Protein AF-A0ABC8VRL7-F1 (afdb_monomer_lite)

Structure (mmCIF, N/CA/C/O backbone):
data_AF-A0ABC8VRL7-F1
#
_entry.id   AF-A0ABC8VRL7-F1
#
loop_
_atom_site.group_PDB
_atom_site.id
_atom_site.type_symbol
_atom_site.label_atom_id
_atom_site.label_alt_id
_atom_site.label_comp_id
_atom_site.label_asym_id
_atom_site.label_entity_id
_atom_site.label_seq_id
_atom_site.pdbx_PDB_ins_code
_atom_site.Cartn_x
_atom_site.Cartn_y
_atom_site.Cartn_z
_atom_site.occupancy
_atom_site.B_iso_or_equiv
_atom_site.auth_seq_id
_atom_site.auth_comp_id
_atom_site.auth_asym_id
_atom_site.auth_atom_id
_atom_site.pdbx_PDB_model_num
ATOM 1 N N . MET A 1 1 ? -14.654 -19.123 12.312 1.00 36.47 1 MET A N 1
ATOM 2 C CA . MET A 1 1 ? -13.435 -18.303 12.169 1.00 36.47 1 MET A CA 1
ATOM 3 C C . MET A 1 1 ? -13.512 -17.737 10.763 1.00 36.47 1 MET A C 1
ATOM 5 O O . MET A 1 1 ? -13.472 -18.530 9.833 1.00 36.47 1 MET A O 1
ATOM 9 N N . GLY A 1 2 ? -13.861 -16.454 10.620 1.00 43.06 2 GLY A N 1
ATOM 10 C CA . GLY A 1 2 ? -14.085 -15.837 9.306 1.00 43.06 2 GLY A CA 1
ATOM 11 C C . GLY A 1 2 ? -12.788 -15.789 8.503 1.00 43.06 2 GLY A C 1
ATOM 12 O O . GLY A 1 2 ? -11.717 -15.682 9.100 1.00 43.06 2 GLY A O 1
ATOM 13 N N . GLU A 1 3 ? -12.872 -15.931 7.180 1.00 47.59 3 GLU A N 1
ATOM 14 C CA . GLU A 1 3 ? -11.718 -15.742 6.297 1.00 47.59 3 GLU A CA 1
ATOM 15 C C . GLU A 1 3 ? -11.092 -14.367 6.554 1.00 47.59 3 GLU A C 1
ATOM 17 O O . GLU A 1 3 ? -11.763 -13.343 6.446 1.00 47.59 3 GLU A O 1
ATOM 22 N N . ILE A 1 4 ? -9.800 -14.344 6.886 1.00 54.81 4 ILE A N 1
ATOM 23 C CA . ILE A 1 4 ? -9.021 -13.106 6.902 1.00 54.81 4 ILE A CA 1
ATOM 24 C C . ILE A 1 4 ? -8.811 -12.714 5.439 1.00 54.81 4 ILE A C 1
ATOM 26 O O . ILE A 1 4 ? -8.021 -13.342 4.727 1.00 54.81 4 ILE A O 1
ATOM 30 N N . VAL A 1 5 ? -9.531 -11.695 4.977 1.00 69.38 5 VAL A N 1
ATOM 31 C CA . VAL A 1 5 ? -9.332 -11.127 3.640 1.00 69.38 5 VAL A CA 1
ATOM 32 C C . VAL A 1 5 ? -8.110 -10.215 3.703 1.00 69.38 5 VAL A C 1
ATOM 34 O O . VAL A 1 5 ? -8.217 -9.030 3.984 1.00 69.38 5 VAL A O 1
ATOM 37 N N . ALA A 1 6 ? -6.919 -10.765 3.481 1.00 75.12 6 ALA A N 1
ATOM 38 C CA . ALA A 1 6 ? -5.695 -9.969 3.435 1.00 75.12 6 ALA A CA 1
ATOM 39 C C . ALA A 1 6 ? -5.624 -9.159 2.127 1.00 75.12 6 ALA A C 1
ATOM 41 O O . ALA A 1 6 ? -5.545 -9.730 1.036 1.00 75.12 6 ALA A O 1
ATOM 42 N N . VAL A 1 7 ? -5.610 -7.830 2.236 1.00 81.19 7 VAL A N 1
ATOM 43 C CA . VAL A 1 7 ? -5.500 -6.900 1.104 1.00 81.19 7 VAL A CA 1
ATOM 44 C C . VAL A 1 7 ? -4.067 -6.385 1.013 1.00 81.19 7 VAL A C 1
ATOM 46 O O . VAL A 1 7 ? -3.501 -5.911 1.994 1.00 81.19 7 VAL A O 1
ATOM 49 N N . LYS A 1 8 ? -3.455 -6.447 -0.171 1.00 81.19 8 LYS A N 1
ATOM 50 C CA . LYS A 1 8 ? -2.150 -5.815 -0.406 1.00 81.19 8 LYS A CA 1
ATOM 51 C C . LYS A 1 8 ? -2.338 -4.384 -0.881 1.00 81.19 8 LYS A C 1
ATOM 53 O O . LYS A 1 8 ? -3.017 -4.154 -1.876 1.00 81.19 8 LYS A O 1
ATOM 58 N N . VAL A 1 9 ? -1.665 -3.448 -0.224 1.00 83.56 9 VAL A N 1
ATOM 59 C CA . VAL A 1 9 ? -1.672 -2.034 -0.601 1.00 83.56 9 VAL A CA 1
ATOM 60 C C . VAL A 1 9 ? -0.301 -1.656 -1.145 1.00 83.56 9 VAL A C 1
ATOM 62 O O . VAL A 1 9 ? 0.697 -1.748 -0.430 1.00 83.56 9 VAL A O 1
ATOM 65 N N . LEU A 1 10 ? -0.257 -1.239 -2.412 1.00 85.81 10 LEU A N 1
ATOM 66 C CA . LEU A 1 10 ? 0.909 -0.594 -3.012 1.00 85.81 10 LEU A CA 1
ATOM 67 C C . LEU A 1 10 ? 0.844 0.904 -2.727 1.00 85.81 10 LEU A C 1
ATOM 69 O O . LEU A 1 10 ? -0.127 1.568 -3.080 1.00 85.81 10 LEU A O 1
ATOM 73 N N . PHE A 1 11 ? 1.888 1.429 -2.099 1.00 85.69 11 PHE A N 1
ATOM 74 C CA . PHE A 1 11 ? 1.953 2.814 -1.665 1.00 85.69 11 PHE A CA 1
ATOM 75 C C . PHE A 1 11 ? 3.206 3.494 -2.217 1.00 85.69 11 PHE A C 1
ATOM 77 O O . PHE A 1 11 ? 4.331 3.070 -1.948 1.00 85.69 11 PHE A O 1
ATOM 84 N N . GLU A 1 12 ? 3.018 4.565 -2.984 1.00 86.69 12 GLU A N 1
ATOM 85 C CA . GLU A 1 12 ? 4.111 5.399 -3.479 1.00 86.69 12 GLU A CA 1
ATOM 86 C C . GLU A 1 12 ? 4.592 6.363 -2.383 1.00 86.69 12 GLU A C 1
ATOM 88 O O . GLU A 1 12 ? 3.805 7.088 -1.774 1.00 86.69 12 GLU A O 1
ATOM 93 N N . THR A 1 13 ? 5.903 6.409 -2.147 1.00 84.12 13 THR A N 1
ATOM 94 C CA . THR A 1 13 ? 6.545 7.351 -1.224 1.00 84.12 13 THR A CA 1
ATOM 95 C C . THR A 1 13 ? 7.363 8.399 -1.986 1.00 84.12 13 THR A C 1
ATOM 97 O O . THR A 1 13 ? 7.504 8.377 -3.213 1.00 84.12 13 THR A O 1
ATOM 100 N N . SER A 1 14 ? 7.942 9.361 -1.262 1.00 83.25 14 SER A N 1
ATOM 101 C CA . SER A 1 14 ? 8.870 10.330 -1.857 1.00 83.25 14 SER A CA 1
ATOM 102 C C . SER A 1 14 ? 10.177 9.696 -2.354 1.00 83.25 14 SER A C 1
ATOM 104 O O . SER A 1 14 ? 10.846 10.300 -3.187 1.00 83.25 14 SER A O 1
ATOM 106 N N . SER A 1 15 ? 10.538 8.503 -1.870 1.00 85.19 15 SER A N 1
ATOM 107 C CA . SER A 1 15 ? 11.807 7.819 -2.160 1.00 85.19 15 SER A CA 1
ATOM 108 C C . SER A 1 15 ? 11.661 6.483 -2.896 1.00 85.19 15 SER A C 1
ATOM 110 O O . SER A 1 15 ? 12.673 5.898 -3.279 1.00 85.19 15 SER A O 1
ATOM 112 N N . GLY A 1 16 ? 10.443 5.975 -3.090 1.00 89.00 16 GLY A N 1
ATOM 113 C CA . GLY A 1 16 ? 10.214 4.691 -3.748 1.00 89.00 16 GLY A CA 1
ATOM 114 C C . GLY A 1 16 ? 8.804 4.156 -3.534 1.00 89.00 16 GLY A C 1
ATOM 115 O O . GLY A 1 16 ? 7.849 4.928 -3.509 1.00 89.00 16 GLY A O 1
ATOM 116 N N . PHE A 1 17 ? 8.678 2.841 -3.365 1.00 88.94 17 PHE A N 1
ATOM 117 C CA . PHE A 1 17 ? 7.396 2.157 -3.185 1.00 88.94 17 PHE A CA 1
ATOM 118 C C . PHE A 1 17 ? 7.429 1.243 -1.963 1.00 88.94 17 PHE A C 1
ATOM 120 O O . PHE A 1 17 ? 8.431 0.583 -1.690 1.00 88.94 17 PHE A O 1
ATOM 127 N N . ALA A 1 18 ? 6.316 1.193 -1.238 1.00 88.38 18 ALA A N 1
ATOM 128 C CA . ALA A 1 18 ? 6.080 0.293 -0.119 1.00 88.38 18 ALA A CA 1
ATOM 129 C C . ALA A 1 18 ? 4.904 -0.642 -0.428 1.00 88.38 18 ALA A C 1
ATOM 131 O O . ALA A 1 18 ? 3.930 -0.236 -1.060 1.00 88.38 18 ALA A O 1
ATOM 132 N N . ILE A 1 19 ? 4.986 -1.884 0.043 1.00 86.88 19 ILE A N 1
ATOM 133 C CA . ILE A 1 19 ? 3.861 -2.820 0.064 1.00 86.88 19 ILE A CA 1
ATOM 134 C C . ILE A 1 19 ? 3.456 -3.037 1.515 1.00 86.88 19 ILE A C 1
ATOM 136 O O . ILE A 1 19 ? 4.298 -3.343 2.363 1.00 86.88 19 ILE A O 1
ATOM 140 N N . PHE A 1 20 ? 2.160 -2.948 1.776 1.00 84.62 20 PHE A N 1
ATOM 141 C CA . PHE A 1 20 ? 1.563 -3.273 3.061 1.00 84.62 20 PHE A CA 1
ATOM 142 C C . PHE A 1 20 ? 0.550 -4.411 2.924 1.00 84.62 20 PHE A C 1
ATOM 144 O O . PHE A 1 20 ? -0.085 -4.560 1.883 1.00 84.62 20 PHE A O 1
ATOM 151 N N . CYS A 1 21 ? 0.393 -5.204 3.980 1.00 84.44 21 CYS A N 1
ATOM 152 C CA . CYS A 1 21 ? -0.748 -6.082 4.192 1.00 84.44 21 CYS A CA 1
ATOM 153 C C . CYS A 1 21 ? -1.744 -5.339 5.076 1.00 84.44 21 CYS A C 1
ATOM 155 O O . CYS A 1 21 ? -1.391 -4.932 6.179 1.00 84.44 21 CYS A O 1
ATOM 157 N N . PHE A 1 22 ? -2.963 -5.175 4.598 1.00 84.44 22 PHE A N 1
ATOM 158 C CA . PHE A 1 22 ? -4.080 -4.600 5.323 1.00 84.44 22 PHE A CA 1
ATOM 159 C C . PHE A 1 22 ? -5.098 -5.701 5.621 1.00 84.44 22 PHE A C 1
ATOM 161 O O . PHE A 1 22 ? -5.345 -6.565 4.774 1.00 84.44 22 PHE A O 1
ATOM 168 N N . ASP A 1 23 ? -5.667 -5.690 6.821 1.00 82.94 23 ASP A N 1
ATOM 169 C CA . ASP A 1 23 ? -6.768 -6.590 7.155 1.00 82.94 23 ASP A CA 1
ATOM 170 C C . ASP A 1 23 ? -8.072 -6.069 6.531 1.00 82.94 23 ASP A C 1
ATOM 172 O O . ASP A 1 23 ? -8.707 -5.138 7.021 1.00 82.94 23 ASP A O 1
ATOM 176 N N . GLY A 1 24 ? -8.480 -6.675 5.417 1.00 79.25 24 GLY A N 1
ATOM 177 C CA . GLY A 1 24 ? -9.720 -6.348 4.719 1.00 79.25 24 GLY A CA 1
ATOM 178 C C . GLY A 1 24 ? -10.982 -6.687 5.513 1.00 79.25 24 GLY A C 1
ATOM 179 O O . GLY A 1 24 ? -12.067 -6.283 5.100 1.00 79.25 24 GLY A O 1
ATOM 180 N N . GLY A 1 25 ? -10.872 -7.375 6.657 1.00 80.50 25 GLY A N 1
ATOM 181 C CA . GLY A 1 25 ? -11.976 -7.547 7.600 1.00 80.50 25 GLY A CA 1
ATOM 182 C C . GLY A 1 25 ? -12.596 -6.212 8.020 1.00 80.50 25 GLY A C 1
ATOM 183 O O . GLY A 1 25 ? -13.822 -6.110 8.070 1.00 80.50 25 GLY A O 1
ATOM 184 N N . PHE A 1 26 ? -11.773 -5.168 8.179 1.00 77.94 26 PHE A N 1
ATOM 185 C CA . PHE A 1 26 ? -12.221 -3.821 8.549 1.00 77.94 26 PHE A CA 1
ATOM 186 C C . PHE A 1 26 ? -13.120 -3.154 7.497 1.00 77.94 26 PHE A C 1
ATOM 188 O O . PHE A 1 26 ? -13.909 -2.277 7.834 1.00 77.94 26 PHE A O 1
ATOM 195 N N . LEU A 1 27 ? -13.054 -3.575 6.227 1.00 76.62 27 LEU A N 1
ATOM 196 C CA . LEU A 1 27 ? -13.907 -3.024 5.162 1.00 76.62 27 LEU A CA 1
ATOM 197 C C . LEU A 1 27 ? -15.354 -3.523 5.244 1.00 76.62 27 LEU A C 1
ATOM 199 O O . LEU A 1 27 ? -16.240 -2.925 4.642 1.00 76.62 27 LEU A O 1
ATOM 203 N N . ASN A 1 28 ? -15.5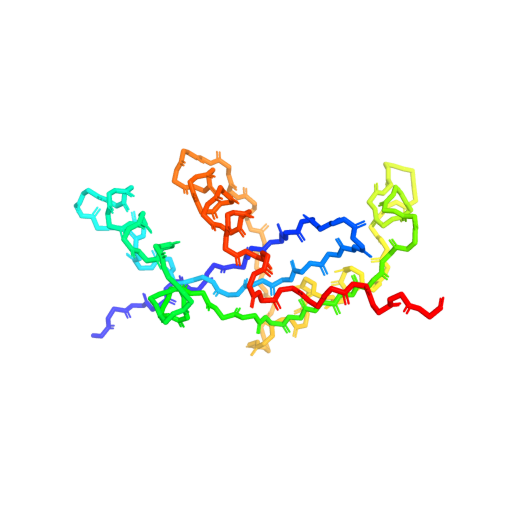96 -4.614 5.973 1.00 77.56 28 ASN A N 1
ATOM 204 C CA . ASN A 1 28 ? -16.914 -5.239 6.079 1.00 77.56 28 ASN A CA 1
ATOM 205 C C . ASN A 1 28 ? -17.681 -4.810 7.340 1.00 77.56 28 ASN A C 1
ATOM 207 O O . ASN A 1 28 ? -18.776 -5.316 7.594 1.00 77.56 28 ASN A O 1
ATOM 211 N N . GLU A 1 29 ? -17.117 -3.914 8.153 1.00 79.00 29 GLU A N 1
ATOM 212 C CA . GLU A 1 29 ? -17.751 -3.444 9.381 1.00 79.00 29 GLU A CA 1
ATOM 213 C C . GLU A 1 29 ? -18.856 -2.411 9.121 1.00 79.00 29 GLU A C 1
ATOM 215 O O . GLU A 1 29 ? -18.806 -1.614 8.181 1.00 79.00 29 GLU A O 1
ATOM 220 N N . ALA A 1 30 ? -19.859 -2.383 10.006 1.00 74.50 30 ALA A N 1
ATOM 221 C CA . ALA A 1 30 ? -20.787 -1.261 10.059 1.00 74.50 30 ALA A CA 1
ATOM 222 C C . ALA A 1 30 ? -19.996 0.006 10.430 1.00 74.50 30 ALA A C 1
ATOM 224 O O . ALA A 1 30 ? -19.290 0.009 11.433 1.00 74.50 30 ALA A O 1
ATOM 225 N N . ASN A 1 31 ? -20.117 1.065 9.625 1.00 82.31 31 ASN A N 1
ATOM 226 C CA . ASN A 1 31 ? -19.304 2.288 9.722 1.00 82.31 31 ASN A CA 1
ATOM 227 C C . ASN A 1 31 ? -17.801 2.071 9.453 1.00 82.31 31 ASN A C 1
ATOM 229 O O . ASN A 1 31 ? -16.966 2.737 10.063 1.00 82.31 31 ASN A O 1
ATOM 233 N N . ALA A 1 32 ? -17.460 1.187 8.505 1.00 80.25 32 ALA A N 1
ATOM 234 C CA . ALA A 1 32 ? -16.083 0.859 8.116 1.00 80.25 32 ALA A CA 1
ATOM 235 C C . ALA A 1 32 ? -15.135 2.071 8.023 1.00 80.25 32 ALA A C 1
ATOM 237 O O . ALA A 1 32 ? -14.013 1.999 8.514 1.00 80.25 32 ALA A O 1
ATOM 238 N N . ILE A 1 33 ? -15.581 3.198 7.454 1.00 79.19 33 ILE A N 1
ATOM 239 C CA . ILE A 1 33 ? -14.772 4.425 7.326 1.00 79.19 33 ILE A CA 1
ATOM 240 C C . ILE A 1 33 ? -14.390 5.007 8.695 1.00 79.19 33 ILE A C 1
ATOM 242 O O . ILE A 1 33 ? -13.223 5.313 8.936 1.00 79.19 33 ILE A O 1
ATOM 246 N N . GLU A 1 34 ? -15.350 5.137 9.610 1.00 82.56 34 GLU A N 1
ATOM 247 C CA . GLU A 1 34 ? -15.090 5.696 10.938 1.00 82.56 34 GLU A CA 1
ATOM 248 C C . GLU A 1 34 ? -14.171 4.777 11.745 1.00 82.56 34 GLU A C 1
ATOM 250 O O . GLU A 1 34 ? -13.201 5.255 12.341 1.00 82.56 34 GLU A O 1
ATOM 255 N N . THR A 1 35 ? -14.412 3.458 11.711 1.00 83.19 35 THR A N 1
ATOM 256 C CA . THR A 1 35 ? -13.512 2.480 12.338 1.00 83.19 35 THR A CA 1
ATOM 257 C C . THR A 1 35 ? -12.104 2.613 11.767 1.00 83.19 35 THR A C 1
ATOM 259 O O . THR A 1 35 ? -11.134 2.697 12.525 1.00 83.19 35 THR A O 1
ATOM 262 N N . LEU A 1 36 ? -11.977 2.700 10.441 1.00 83.62 36 LEU A N 1
ATOM 263 C CA . LEU A 1 36 ? -10.696 2.823 9.760 1.00 83.62 36 LEU A CA 1
ATOM 264 C C . LEU A 1 36 ? -9.895 4.029 10.266 1.00 83.62 36 LEU A C 1
ATOM 266 O O . LEU A 1 36 ? -8.705 3.902 10.568 1.00 83.62 36 LEU A O 1
ATOM 270 N N . TRP A 1 37 ? -10.540 5.187 10.419 1.00 83.75 37 TRP A N 1
ATOM 271 C CA . TRP A 1 37 ? -9.885 6.386 10.936 1.00 83.75 37 TRP A CA 1
ATOM 272 C C . TRP A 1 37 ? -9.277 6.164 12.318 1.00 83.75 37 TRP A C 1
ATOM 274 O O . TRP A 1 37 ? -8.149 6.604 12.552 1.00 83.75 37 TRP A O 1
ATOM 284 N N . THR A 1 38 ? -9.956 5.430 13.208 1.00 84.62 38 THR A N 1
ATOM 285 C CA . THR A 1 38 ? -9.433 5.147 14.557 1.00 84.62 38 THR A CA 1
ATOM 286 C C . THR A 1 38 ? -8.118 4.365 14.528 1.00 84.62 38 THR A C 1
ATOM 288 O O . THR A 1 38 ? -7.229 4.610 15.350 1.00 84.62 38 THR A O 1
ATOM 291 N N . HIS A 1 39 ? -7.933 3.487 13.540 1.00 83.38 39 HIS A N 1
ATOM 292 C CA . HIS A 1 39 ? -6.696 2.731 13.388 1.00 83.38 39 HIS A CA 1
ATOM 293 C C . HIS A 1 39 ? -5.530 3.625 12.971 1.00 83.38 39 HIS A C 1
ATOM 295 O O . HIS A 1 39 ? -4.420 3.450 13.470 1.00 83.38 39 HIS A O 1
ATOM 301 N N . PHE A 1 40 ? -5.764 4.652 12.157 1.00 82.56 40 PHE A N 1
ATOM 302 C CA . PHE A 1 40 ? -4.706 5.539 11.667 1.00 82.56 40 PHE A CA 1
ATOM 303 C C . PHE A 1 40 ? -4.379 6.735 12.583 1.00 82.56 40 PHE A C 1
ATOM 305 O O . PHE A 1 40 ? -3.530 7.552 12.227 1.00 82.56 40 PHE A O 1
ATOM 312 N N . VAL A 1 41 ? -4.962 6.813 13.788 1.00 82.94 41 VAL A N 1
ATOM 313 C CA . VAL A 1 41 ? -4.680 7.881 14.775 1.00 82.94 41 VAL A CA 1
ATOM 314 C C . VAL A 1 41 ? -3.256 7.812 15.335 1.00 82.94 41 VAL A C 1
ATOM 316 O O . VAL A 1 41 ? -2.646 8.841 15.629 1.00 82.94 41 VAL A O 1
ATOM 319 N N . SER A 1 42 ? -2.708 6.609 15.521 1.00 77.69 42 SER A N 1
ATOM 320 C CA . SER A 1 42 ? -1.407 6.421 16.168 1.00 77.69 42 SER A CA 1
ATOM 321 C C . SER A 1 42 ? -0.599 5.286 15.554 1.00 77.69 42 SER A C 1
ATOM 323 O O . SER A 1 42 ? -1.128 4.401 14.880 1.00 77.69 42 SER A O 1
ATOM 325 N N . LYS A 1 43 ? 0.704 5.264 15.860 1.00 75.25 43 LYS A N 1
ATOM 326 C CA . LYS A 1 43 ? 1.581 4.168 15.440 1.00 75.25 43 LYS A CA 1
ATOM 327 C C . LYS A 1 43 ? 1.123 2.807 16.001 1.00 75.25 43 LYS A C 1
ATOM 329 O O . LYS A 1 43 ? 1.171 1.774 15.346 1.00 75.25 43 LYS A O 1
ATOM 334 N N . THR A 1 44 ? 0.667 2.798 17.245 1.00 78.56 44 THR A N 1
ATOM 335 C CA . THR A 1 44 ? 0.254 1.561 17.912 1.00 78.56 44 THR A CA 1
ATOM 336 C C . THR A 1 44 ? -1.007 0.993 17.268 1.00 78.56 44 THR A C 1
ATOM 338 O O . THR A 1 44 ? -1.054 -0.184 16.927 1.00 78.56 44 THR A O 1
ATOM 341 N N . THR A 1 45 ? -2.006 1.841 17.026 1.00 81.56 45 THR A N 1
ATOM 342 C CA . THR A 1 45 ? -3.294 1.429 16.451 1.00 81.56 45 THR A CA 1
ATOM 343 C C . THR A 1 45 ? -3.184 1.045 14.978 1.00 81.56 45 THR A C 1
ATOM 345 O O . THR A 1 45 ? -3.844 0.100 14.553 1.00 81.56 45 THR A O 1
ATOM 348 N N . ALA A 1 46 ? -2.309 1.701 14.208 1.00 81.12 46 ALA A N 1
ATOM 349 C CA . ALA A 1 46 ? -2.150 1.386 12.789 1.00 81.12 46 ALA A CA 1
ATOM 350 C C . ALA A 1 46 ? -1.424 0.052 12.583 1.00 81.12 46 ALA A C 1
ATOM 352 O O . ALA A 1 46 ? -1.728 -0.653 11.627 1.00 81.12 46 ALA A O 1
ATOM 353 N N . SER A 1 47 ? -0.553 -0.355 13.515 1.00 81.81 47 SER A N 1
ATOM 354 C CA . SER A 1 47 ? 0.081 -1.681 13.472 1.00 81.81 47 SER A CA 1
ATOM 355 C C . SER A 1 47 ? -0.897 -2.852 13.660 1.00 81.81 47 SER A C 1
ATOM 357 O O . SER A 1 47 ? -0.559 -3.983 13.321 1.00 81.81 47 SER A O 1
ATOM 359 N N . LEU A 1 48 ? -2.108 -2.582 14.169 1.00 81.50 48 LEU A N 1
ATOM 360 C CA . LEU A 1 48 ? -3.192 -3.565 14.266 1.00 81.50 48 LEU A CA 1
ATOM 361 C C . LEU A 1 48 ? -3.933 -3.750 12.936 1.00 81.50 48 LEU A C 1
ATOM 363 O O . LEU A 1 48 ? -4.485 -4.817 12.703 1.00 81.50 48 LEU A O 1
ATOM 367 N N . ALA A 1 49 ? -3.950 -2.723 12.081 1.00 81.75 49 ALA A N 1
ATOM 368 C CA . ALA A 1 49 ? -4.664 -2.748 10.806 1.00 81.75 49 ALA A CA 1
ATOM 369 C C . ALA A 1 49 ? -3.752 -3.031 9.608 1.00 81.75 49 ALA A C 1
ATOM 371 O O . ALA A 1 49 ? -4.193 -3.575 8.597 1.00 81.75 49 ALA A O 1
ATOM 372 N N . VAL A 1 50 ? -2.481 -2.642 9.711 1.00 84.94 50 VAL A N 1
ATOM 373 C CA . VAL A 1 50 ? -1.528 -2.639 8.607 1.00 84.94 50 VAL A CA 1
ATOM 374 C C . VAL A 1 50 ? -0.190 -3.219 9.054 1.00 84.94 50 VAL A C 1
ATOM 376 O O . VAL A 1 50 ? 0.421 -2.759 10.018 1.00 84.94 50 VAL A O 1
ATOM 379 N N . LEU A 1 51 ? 0.327 -4.164 8.270 1.00 83.94 51 LEU A N 1
ATOM 380 C CA . LEU A 1 51 ? 1.670 -4.719 8.407 1.00 83.94 51 LEU A CA 1
ATOM 381 C C . LEU A 1 51 ? 2.534 -4.342 7.193 1.00 83.94 51 LEU A C 1
ATOM 383 O O . LEU A 1 51 ? 2.128 -4.592 6.057 1.00 83.94 51 LEU A O 1
ATOM 387 N N . PRO A 1 52 ? 3.738 -3.771 7.376 1.00 83.56 52 PRO A N 1
ATOM 388 C CA . PRO A 1 52 ? 4.658 -3.539 6.267 1.00 83.56 52 PRO A CA 1
ATOM 389 C C . PRO A 1 52 ? 5.206 -4.872 5.740 1.00 83.56 52 PRO A C 1
ATOM 391 O O . PRO A 1 52 ? 5.732 -5.678 6.504 1.00 83.56 52 PRO A O 1
ATOM 394 N N . LEU A 1 53 ? 5.106 -5.096 4.429 1.00 83.69 53 LEU A N 1
ATOM 395 C CA . LEU A 1 53 ? 5.617 -6.299 3.760 1.00 83.69 53 LEU A CA 1
ATOM 396 C C . LEU A 1 53 ? 6.940 -6.058 3.030 1.00 83.69 53 LEU A C 1
ATOM 398 O O . LEU A 1 53 ? 7.724 -6.987 2.858 1.00 83.69 53 LEU A O 1
ATOM 402 N N . GLY A 1 54 ? 7.197 -4.829 2.584 1.00 84.62 54 GLY A N 1
ATOM 403 C CA . GLY A 1 54 ? 8.445 -4.492 1.911 1.00 84.62 54 GLY A CA 1
ATOM 404 C C . GLY A 1 54 ? 8.512 -3.038 1.474 1.00 84.62 54 GLY A C 1
ATOM 405 O O . GLY A 1 54 ? 7.490 -2.374 1.316 1.00 84.62 54 GLY A O 1
ATOM 406 N N . PHE A 1 55 ? 9.732 -2.558 1.256 1.00 86.19 55 PHE A N 1
ATOM 407 C CA . PHE A 1 55 ? 10.016 -1.232 0.725 1.00 86.19 55 PHE A CA 1
ATOM 408 C C . PHE A 1 55 ? 11.204 -1.322 -0.232 1.00 86.19 55 PHE A C 1
ATOM 410 O O . PHE A 1 55 ? 12.217 -1.928 0.113 1.00 86.19 55 PHE A O 1
ATOM 417 N N . GLU A 1 56 ? 11.090 -0.710 -1.408 1.00 86.81 56 GLU A N 1
ATOM 418 C CA . GLU A 1 56 ? 12.226 -0.501 -2.303 1.00 86.81 56 GLU A CA 1
ATOM 419 C C . GLU A 1 56 ? 12.326 0.967 -2.709 1.00 86.81 56 GLU A C 1
ATOM 421 O O . GLU A 1 56 ? 11.328 1.637 -2.986 1.00 86.81 56 GLU A O 1
ATOM 426 N N . MET A 1 57 ? 13.565 1.456 -2.759 1.00 86.88 57 MET A N 1
ATOM 427 C CA . MET A 1 57 ? 13.876 2.795 -3.235 1.00 86.88 57 MET A CA 1
ATOM 428 C C . MET A 1 57 ? 13.944 2.830 -4.760 1.00 86.88 57 MET A C 1
ATOM 430 O O . MET A 1 57 ? 14.564 1.973 -5.395 1.00 86.88 57 MET A O 1
ATOM 434 N N . PHE A 1 58 ? 13.363 3.880 -5.330 1.00 85.81 58 PHE A N 1
ATOM 435 C CA . PHE A 1 58 ? 13.419 4.176 -6.754 1.00 85.81 58 PHE A CA 1
ATOM 436 C C . PHE A 1 58 ? 13.844 5.626 -6.925 1.00 85.81 58 PHE A C 1
ATOM 438 O O . PHE A 1 58 ? 13.096 6.542 -6.587 1.00 85.81 58 PHE A O 1
ATOM 445 N N . GLU A 1 59 ? 15.055 5.828 -7.445 1.00 82.19 59 GLU A N 1
ATOM 446 C CA . GLU A 1 59 ? 15.574 7.167 -7.742 1.00 82.19 59 GLU A CA 1
ATOM 447 C C . GLU A 1 59 ? 14.707 7.872 -8.789 1.00 82.19 59 GLU A C 1
ATOM 449 O O . GLU A 1 59 ? 14.373 9.044 -8.626 1.00 82.19 59 GLU A O 1
ATOM 454 N N . ASN A 1 60 ? 14.274 7.125 -9.809 1.00 81.94 60 ASN A N 1
ATOM 455 C CA . ASN A 1 60 ? 13.301 7.566 -10.795 1.00 81.94 60 ASN A CA 1
ATOM 456 C C . ASN A 1 60 ? 12.053 6.673 -10.753 1.00 81.94 60 ASN A C 1
ATOM 458 O O . ASN A 1 60 ? 12.043 5.547 -11.249 1.00 81.94 60 ASN A O 1
ATOM 462 N N . LYS A 1 61 ? 10.977 7.182 -10.148 1.00 81.62 61 LYS A N 1
ATOM 463 C CA . LYS A 1 61 ? 9.708 6.448 -10.014 1.00 81.62 61 LYS A CA 1
ATOM 464 C C . LYS A 1 61 ? 8.989 6.245 -11.351 1.00 81.62 61 LYS A C 1
ATOM 466 O O . LYS A 1 61 ? 8.263 5.266 -11.492 1.00 81.62 61 LYS A O 1
ATOM 471 N N . SER A 1 62 ? 9.234 7.108 -12.338 1.00 81.00 62 SER A N 1
ATOM 472 C CA . SER A 1 62 ? 8.664 6.982 -13.687 1.00 81.00 62 SER A CA 1
ATOM 473 C C . SER A 1 62 ? 9.224 5.783 -14.459 1.00 81.00 62 SER A C 1
ATOM 475 O O . SER A 1 62 ? 8.571 5.285 -15.373 1.00 81.00 62 SER A O 1
ATOM 477 N N . ASP A 1 63 ? 10.405 5.292 -14.076 1.00 80.00 63 ASP A N 1
ATOM 478 C CA . ASP A 1 63 ? 10.988 4.075 -14.652 1.00 80.00 63 ASP A CA 1
ATOM 479 C C . ASP A 1 63 ? 10.396 2.813 -14.005 1.00 80.00 63 ASP A C 1
ATOM 481 O O . ASP A 1 63 ? 10.396 1.744 -14.610 1.00 80.00 63 ASP A O 1
ATOM 485 N N . ALA A 1 64 ? 9.842 2.940 -12.791 1.00 82.44 64 ALA A N 1
ATOM 486 C CA . ALA A 1 64 ? 9.238 1.833 -12.057 1.00 82.44 64 ALA A CA 1
ATOM 487 C C . ALA A 1 64 ? 7.880 1.404 -12.632 1.00 82.44 64 ALA A C 1
ATOM 489 O O . ALA A 1 64 ? 7.546 0.219 -12.622 1.00 82.44 64 ALA A O 1
ATOM 490 N N . ILE A 1 65 ? 7.090 2.371 -13.110 1.00 82.75 65 ILE A N 1
ATOM 491 C CA . ILE A 1 65 ? 5.784 2.160 -13.743 1.00 82.75 65 ILE A CA 1
ATOM 492 C C . ILE A 1 65 ? 5.774 2.963 -15.042 1.00 82.75 65 ILE A C 1
ATOM 494 O O . ILE A 1 65 ? 5.412 4.139 -15.061 1.00 82.75 65 ILE A O 1
ATOM 498 N N . ASN A 1 66 ? 6.188 2.323 -16.132 1.00 83.19 66 ASN A N 1
ATOM 499 C CA . ASN A 1 66 ? 6.339 2.969 -17.425 1.00 83.19 66 ASN A CA 1
ATOM 500 C C . ASN A 1 66 ? 5.323 2.404 -18.439 1.00 83.19 66 ASN A C 1
ATOM 502 O O . ASN A 1 66 ? 5.215 1.186 -18.587 1.00 83.19 66 ASN A O 1
ATOM 506 N N . PRO A 1 67 ? 4.593 3.248 -19.188 1.00 77.50 67 PRO A N 1
ATOM 507 C CA . PRO A 1 67 ? 3.601 2.775 -20.156 1.00 77.50 67 PRO A CA 1
ATOM 508 C C . PRO A 1 67 ? 4.209 2.064 -21.379 1.00 77.50 67 PRO A 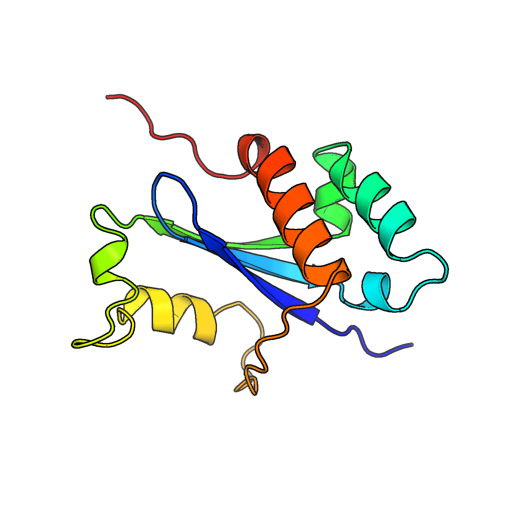C 1
ATOM 510 O O . PRO A 1 67 ? 3.498 1.342 -22.070 1.00 77.50 67 PRO A O 1
ATOM 513 N N . ILE A 1 68 ? 5.502 2.263 -21.655 1.00 81.56 68 ILE A N 1
ATOM 514 C CA . ILE A 1 68 ? 6.229 1.689 -22.796 1.00 81.56 68 ILE A CA 1
ATOM 515 C C . ILE A 1 68 ? 7.020 0.448 -22.366 1.00 81.56 68 ILE A C 1
ATOM 517 O O . ILE A 1 68 ? 6.898 -0.601 -22.991 1.00 81.56 68 ILE A O 1
ATOM 521 N N . SER A 1 69 ? 7.833 0.554 -21.310 1.00 81.94 69 SER A N 1
ATOM 522 C CA . SER A 1 69 ? 8.687 -0.549 -20.839 1.00 81.94 69 SER A CA 1
ATOM 523 C C . SER A 1 69 ? 8.021 -1.457 -19.802 1.00 81.94 69 SER A C 1
ATOM 525 O O . SER A 1 69 ? 8.587 -2.489 -19.446 1.00 81.94 69 SER A O 1
ATOM 527 N N . GLY A 1 70 ? 6.818 -1.113 -19.338 1.00 84.06 70 GLY A N 1
ATOM 528 C CA . GLY A 1 70 ? 6.0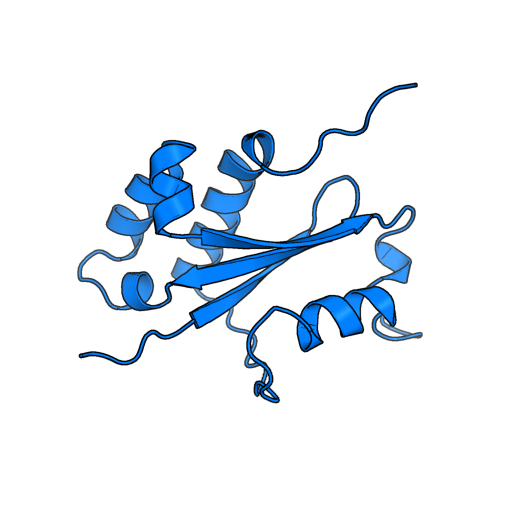76 -1.878 -18.341 1.00 84.06 70 GLY A CA 1
ATOM 529 C C . GLY A 1 70 ? 6.498 -1.574 -16.901 1.00 84.06 70 GLY A C 1
ATOM 530 O O . GLY A 1 70 ? 6.987 -0.489 -16.584 1.00 84.06 70 GLY A O 1
ATOM 531 N N . ILE A 1 71 ? 6.250 -2.534 -16.008 1.00 85.06 71 ILE A N 1
ATOM 532 C CA . ILE A 1 71 ? 6.558 -2.426 -14.575 1.00 85.06 71 ILE A CA 1
ATOM 533 C C . ILE A 1 71 ? 7.972 -2.962 -14.326 1.00 85.06 71 ILE A C 1
ATOM 535 O O . ILE A 1 71 ? 8.287 -4.073 -14.752 1.00 85.06 71 ILE A O 1
ATOM 539 N N . ASP A 1 72 ? 8.795 -2.207 -13.596 1.00 89.38 72 ASP A N 1
ATOM 540 C CA . ASP A 1 72 ? 10.145 -2.620 -13.194 1.00 89.38 72 ASP A CA 1
ATOM 541 C C . ASP A 1 72 ? 10.116 -3.974 -12.461 1.00 89.38 72 ASP A C 1
ATOM 543 O O . ASP A 1 72 ? 9.202 -4.291 -11.688 1.00 89.38 72 ASP A O 1
ATOM 547 N N . GLU A 1 73 ? 11.121 -4.811 -12.721 1.00 86.38 73 GLU A N 1
ATOM 548 C CA . GLU A 1 73 ? 11.183 -6.177 -12.197 1.00 86.38 73 GLU A CA 1
ATOM 549 C C . GLU A 1 73 ? 11.209 -6.210 -10.663 1.00 86.38 73 GLU A C 1
ATOM 551 O O . GLU A 1 73 ? 10.607 -7.092 -10.046 1.00 86.38 73 GLU A O 1
ATOM 556 N N . ARG A 1 74 ? 11.844 -5.224 -10.024 1.00 86.62 74 ARG A N 1
ATOM 557 C CA . ARG A 1 74 ? 11.908 -5.117 -8.566 1.00 86.62 74 ARG A CA 1
ATOM 558 C C . ARG A 1 74 ? 10.536 -4.811 -7.986 1.00 86.62 74 ARG A C 1
ATOM 560 O O . ARG A 1 74 ? 10.110 -5.490 -7.053 1.00 86.62 74 ARG A O 1
ATOM 567 N N . LEU A 1 75 ? 9.793 -3.883 -8.592 1.00 84.62 75 LEU A N 1
ATOM 568 C CA . LEU A 1 75 ? 8.417 -3.584 -8.189 1.00 84.62 75 LEU A CA 1
ATOM 569 C C . LEU A 1 75 ? 7.491 -4.786 -8.438 1.00 84.62 75 LEU A C 1
ATOM 571 O O . LEU A 1 75 ? 6.706 -5.168 -7.569 1.00 84.62 75 LEU A O 1
ATOM 575 N N . THR A 1 76 ? 7.653 -5.462 -9.577 1.00 85.56 76 THR A N 1
ATOM 576 C CA . THR A 1 76 ? 6.946 -6.713 -9.891 1.00 85.56 76 THR A CA 1
ATOM 577 C C . THR A 1 76 ? 7.217 -7.783 -8.833 1.00 85.56 76 THR A C 1
ATOM 579 O O . THR A 1 76 ? 6.297 -8.465 -8.370 1.00 85.56 76 THR A O 1
ATOM 582 N N . ARG A 1 77 ? 8.472 -7.913 -8.400 1.00 84.81 77 ARG A N 1
ATOM 583 C CA . ARG A 1 77 ? 8.881 -8.836 -7.345 1.00 84.81 77 ARG A CA 1
ATOM 584 C C . ARG A 1 77 ? 8.283 -8.454 -5.998 1.00 84.81 77 ARG A C 1
ATOM 586 O O . ARG A 1 77 ? 7.818 -9.351 -5.308 1.00 84.81 77 ARG A O 1
ATOM 593 N N . MET A 1 78 ? 8.227 -7.175 -5.630 1.00 84.31 78 MET A N 1
ATOM 594 C CA . MET A 1 78 ? 7.567 -6.738 -4.392 1.00 84.31 78 MET A CA 1
ATOM 595 C C . MET A 1 78 ? 6.084 -7.130 -4.367 1.00 84.31 78 MET A C 1
ATOM 597 O O . MET A 1 78 ? 5.597 -7.691 -3.384 1.00 84.31 78 MET A O 1
ATOM 601 N N . ILE A 1 79 ? 5.378 -6.888 -5.473 1.00 80.62 79 ILE A N 1
ATOM 602 C CA . ILE A 1 79 ? 3.955 -7.211 -5.616 1.00 80.62 79 ILE A CA 1
ATOM 603 C C . ILE A 1 79 ? 3.738 -8.732 -5.499 1.00 80.62 79 ILE A C 1
ATOM 605 O O . ILE A 1 79 ? 2.863 -9.194 -4.752 1.00 80.62 79 ILE A O 1
ATOM 609 N N . ARG A 1 80 ? 4.581 -9.526 -6.175 1.00 77.06 80 ARG A N 1
ATOM 610 C CA . ARG A 1 80 ? 4.507 -10.998 -6.183 1.00 77.06 80 ARG A CA 1
ATOM 611 C C . ARG A 1 80 ? 4.934 -11.635 -4.855 1.00 77.06 80 ARG A C 1
ATOM 613 O O . ARG A 1 80 ? 4.214 -12.484 -4.337 1.00 77.06 80 ARG A O 1
ATOM 620 N N . ASN A 1 81 ? 6.048 -11.199 -4.267 1.00 70.94 81 ASN A N 1
ATOM 621 C CA . ASN A 1 81 ? 6.711 -11.868 -3.138 1.00 70.94 81 ASN A CA 1
ATOM 622 C C . ASN A 1 81 ? 6.273 -11.385 -1.750 1.00 70.94 81 ASN A C 1
ATOM 624 O O . ASN A 1 81 ? 6.820 -11.860 -0.758 1.00 70.94 81 ASN A O 1
ATOM 628 N N . GLY A 1 82 ? 5.284 -10.494 -1.641 1.00 55.94 82 GLY A N 1
ATOM 629 C CA . GLY A 1 82 ? 4.742 -10.033 -0.356 1.00 55.94 82 GLY A CA 1
ATOM 630 C C . GLY A 1 82 ? 3.990 -11.103 0.462 1.00 55.94 82 GLY A C 1
ATOM 631 O O . GLY A 1 82 ? 2.798 -10.948 0.697 1.00 55.94 82 GLY A O 1
ATOM 632 N N . GLY A 1 83 ? 4.652 -12.192 0.866 1.00 48.59 83 GLY A N 1
ATOM 633 C CA . GLY A 1 83 ? 4.422 -12.834 2.165 1.00 48.59 83 GLY A CA 1
ATOM 634 C C . GLY A 1 83 ? 3.641 -14.150 2.267 1.00 48.59 83 GLY A C 1
ATOM 635 O O . GLY A 1 83 ? 3.684 -14.734 3.341 1.00 48.59 83 GLY A O 1
ATOM 636 N N . LEU A 1 84 ? 2.951 -14.668 1.240 1.00 46.75 84 LEU A N 1
ATOM 637 C CA . LEU A 1 84 ? 2.033 -15.816 1.457 1.00 46.75 84 LEU A CA 1
ATOM 638 C C . LEU A 1 84 ? 2.125 -16.987 0.463 1.00 46.75 84 LEU A C 1
ATOM 640 O O . LEU A 1 84 ? 1.266 -17.861 0.480 1.00 46.75 84 LEU A O 1
ATOM 644 N N . GLY A 1 85 ? 3.155 -17.060 -0.387 1.00 38.56 85 GLY A N 1
ATOM 645 C CA . GLY A 1 85 ? 3.436 -18.275 -1.176 1.00 38.56 85 GLY A CA 1
ATOM 646 C C . GLY A 1 85 ? 2.337 -18.712 -2.161 1.00 38.56 85 GLY A C 1
ATOM 647 O O . GLY A 1 85 ? 2.348 -19.852 -2.620 1.00 38.56 85 GLY A O 1
ATOM 648 N N . ARG A 1 86 ? 1.385 -17.835 -2.501 1.00 40.03 86 ARG A N 1
ATOM 649 C CA . ARG A 1 86 ? 0.309 -18.120 -3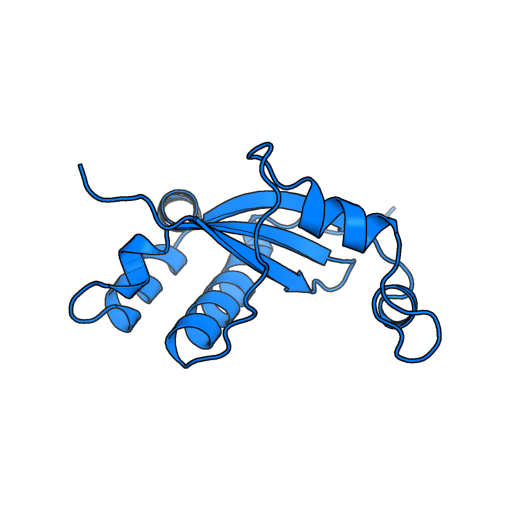.461 1.00 40.03 86 ARG A CA 1
ATOM 650 C C . ARG A 1 86 ? 0.309 -17.077 -4.571 1.00 40.03 86 ARG A C 1
ATOM 652 O O . ARG A 1 86 ? 0.495 -15.889 -4.313 1.00 40.03 86 ARG A O 1
ATOM 659 N N . HIS A 1 87 ? 0.090 -17.528 -5.806 1.00 39.56 87 HIS A N 1
ATOM 660 C CA . HIS A 1 87 ? -0.304 -16.660 -6.912 1.00 39.56 87 HIS A CA 1
ATOM 661 C C . HIS A 1 87 ? -1.618 -15.973 -6.525 1.00 39.56 87 HIS A C 1
ATOM 663 O O . HIS A 1 87 ? -2.674 -16.600 -6.533 1.00 39.56 87 HIS A O 1
ATOM 669 N N . PHE A 1 88 ? -1.550 -14.704 -6.134 1.00 45.00 88 PHE A N 1
ATOM 670 C CA . PHE A 1 88 ? -2.744 -13.893 -5.944 1.00 45.00 88 PHE A CA 1
ATOM 671 C C . PHE A 1 88 ? -3.241 -13.430 -7.315 1.00 45.00 88 PHE A C 1
ATOM 673 O O . PHE A 1 88 ? -2.474 -12.877 -8.104 1.00 45.00 88 PHE A O 1
ATOM 680 N N . LEU A 1 89 ? -4.529 -13.636 -7.584 1.00 38.91 89 LEU A N 1
ATOM 681 C CA . LEU A 1 89 ? -5.257 -12.826 -8.554 1.00 38.91 89 LEU A CA 1
ATOM 682 C C . LEU A 1 89 ? -5.269 -11.401 -7.998 1.00 38.91 89 LEU A C 1
ATOM 684 O O . LEU A 1 89 ? -5.924 -11.125 -6.998 1.00 38.91 89 LEU A O 1
ATOM 688 N N . ILE A 1 90 ? -4.470 -10.518 -8.593 1.00 54.97 90 ILE A N 1
ATOM 689 C CA . ILE A 1 90 ? -4.431 -9.109 -8.207 1.00 54.97 90 ILE A CA 1
ATOM 690 C C . ILE A 1 90 ? -5.652 -8.447 -8.842 1.00 54.97 90 ILE A C 1
ATOM 692 O O . ILE A 1 90 ? -5.621 -8.057 -10.006 1.00 54.97 90 ILE A O 1
ATOM 696 N N . THR A 1 91 ? -6.744 -8.347 -8.093 1.00 56.44 91 THR A N 1
ATOM 697 C CA . THR A 1 91 ? -7.842 -7.443 -8.435 1.00 56.44 91 THR A CA 1
ATOM 698 C C . THR A 1 91 ? -7.533 -6.084 -7.821 1.00 56.44 91 THR A C 1
ATOM 700 O O . THR A 1 91 ? -7.607 -5.926 -6.603 1.00 56.44 91 THR A O 1
ATOM 703 N N . CYS A 1 92 ? -7.146 -5.110 -8.644 1.00 64.38 92 CYS A N 1
ATOM 704 C CA . CYS A 1 92 ? -6.994 -3.731 -8.188 1.00 64.38 92 CYS A CA 1
ATOM 705 C C . CYS A 1 92 ? -8.384 -3.150 -7.903 1.00 64.38 92 CYS A C 1
ATOM 707 O O . CYS A 1 92 ? -9.203 -3.048 -8.814 1.00 64.38 92 CYS A O 1
ATOM 709 N N . GLN A 1 93 ? -8.643 -2.790 -6.648 1.00 66.88 93 GLN A N 1
ATOM 710 C CA . GLN A 1 93 ? -9.852 -2.078 -6.243 1.00 66.88 93 GLN A CA 1
ATOM 711 C C . GLN A 1 93 ? -9.538 -0.598 -6.042 1.00 66.88 93 GLN A C 1
ATOM 713 O O . GLN A 1 93 ? -8.457 -0.234 -5.580 1.00 66.88 93 GLN A O 1
ATOM 718 N N . TYR A 1 94 ? -10.491 0.243 -6.423 1.00 69.25 94 TYR A N 1
ATOM 719 C CA . TYR A 1 94 ? -10.448 1.684 -6.228 1.00 69.25 94 TYR A CA 1
ATOM 720 C C . TYR A 1 94 ? -11.862 2.132 -5.862 1.00 69.25 94 TYR A C 1
ATOM 722 O O . TYR A 1 94 ? -12.712 2.311 -6.734 1.00 69.25 94 TYR A O 1
ATOM 730 N N . ASP A 1 95 ? -12.120 2.229 -4.564 1.00 77.31 95 ASP A N 1
ATOM 731 C CA . ASP A 1 95 ? -13.372 2.706 -3.984 1.00 77.31 95 ASP A CA 1
ATOM 732 C C . ASP A 1 95 ? -13.085 3.690 -2.838 1.00 77.31 95 ASP A C 1
ATOM 734 O O . ASP A 1 95 ? -11.929 3.968 -2.506 1.00 77.31 95 ASP A O 1
ATOM 738 N N . GLU A 1 96 ? -14.144 4.259 -2.264 1.00 79.06 96 GLU A N 1
ATOM 739 C CA . GLU A 1 96 ? -14.047 5.261 -1.201 1.00 79.06 96 GLU A CA 1
ATOM 740 C C . GLU A 1 96 ? -13.298 4.736 0.033 1.00 79.06 96 GLU A C 1
ATOM 742 O O . GLU A 1 96 ? -12.438 5.429 0.571 1.00 79.06 96 GLU A O 1
ATOM 747 N N . ALA A 1 97 ? -13.522 3.483 0.433 1.00 75.31 97 ALA A N 1
ATOM 748 C CA . ALA A 1 97 ? -12.830 2.905 1.579 1.00 75.31 97 ALA A CA 1
ATOM 749 C C . ALA A 1 97 ? -11.335 2.689 1.287 1.00 75.31 97 ALA A C 1
ATOM 751 O O . ALA A 1 97 ? -10.487 2.953 2.142 1.00 75.31 97 ALA A O 1
ATOM 752 N N . VAL A 1 98 ? -10.983 2.287 0.060 1.00 77.38 98 VAL A N 1
ATOM 753 C CA . VAL A 1 98 ? -9.584 2.197 -0.390 1.00 77.38 98 VAL A CA 1
ATOM 754 C C . VAL A 1 98 ? -8.901 3.568 -0.361 1.00 77.38 98 VAL A C 1
ATOM 756 O O . VAL A 1 98 ? -7.743 3.664 0.057 1.00 77.38 98 VAL A O 1
ATOM 759 N N . LEU A 1 99 ? -9.595 4.639 -0.756 1.00 80.62 99 LEU A N 1
ATOM 760 C CA . LEU A 1 99 ? -9.058 6.002 -0.681 1.00 80.62 99 LEU A CA 1
ATOM 761 C C . LEU A 1 99 ? -8.759 6.426 0.758 1.00 80.62 99 LEU A C 1
ATOM 763 O O . LEU A 1 99 ? -7.695 6.996 1.012 1.00 80.62 99 LEU A O 1
ATOM 767 N N . GLU A 1 100 ? -9.635 6.086 1.699 1.00 80.75 100 GLU A N 1
ATOM 768 C CA . GLU A 1 100 ? -9.429 6.359 3.123 1.00 80.75 100 GLU A CA 1
ATOM 769 C C . GLU A 1 100 ? -8.251 5.556 3.700 1.00 80.75 100 GLU A C 1
ATOM 771 O O . GLU A 1 100 ? -7.449 6.094 4.468 1.00 80.75 100 GLU A O 1
ATOM 776 N N . VAL A 1 101 ? -8.045 4.307 3.258 1.00 79.12 101 VAL A N 1
ATOM 777 C CA . VAL A 1 101 ? -6.846 3.518 3.607 1.00 79.12 101 VAL A CA 1
ATOM 778 C C . VAL A 1 101 ? -5.584 4.201 3.080 1.00 79.12 101 VAL A C 1
ATOM 780 O O . VAL A 1 101 ? -4.608 4.362 3.817 1.00 79.12 101 VAL A O 1
ATOM 783 N N . MET A 1 102 ? -5.584 4.647 1.820 1.00 80.12 102 MET A N 1
ATOM 784 C CA . MET A 1 102 ? -4.447 5.363 1.233 1.00 80.12 102 MET A CA 1
ATOM 785 C C . MET A 1 102 ? -4.174 6.689 1.956 1.00 80.12 102 MET A C 1
ATOM 787 O O . MET A 1 102 ? -3.011 7.044 2.174 1.00 80.12 102 MET A O 1
ATOM 791 N N . TRP A 1 103 ? -5.219 7.411 2.361 1.00 82.44 103 TRP A N 1
ATOM 792 C CA . TRP A 1 103 ? -5.094 8.649 3.123 1.00 82.44 103 TRP A CA 1
ATOM 793 C C . TRP A 1 103 ? -4.537 8.404 4.533 1.00 82.44 103 TRP A C 1
ATOM 795 O O . TRP A 1 103 ? -3.565 9.052 4.929 1.00 82.44 103 TRP A O 1
ATOM 805 N N . GLY A 1 104 ? -5.058 7.411 5.258 1.00 79.50 104 GLY A N 1
ATOM 806 C CA . GLY A 1 104 ? -4.555 7.003 6.572 1.00 79.50 104 GLY A CA 1
ATOM 807 C C . GLY A 1 104 ? -3.094 6.543 6.528 1.00 79.50 104 GLY A C 1
ATOM 808 O O . GLY A 1 104 ? -2.277 6.931 7.373 1.00 79.50 104 GLY A O 1
ATOM 809 N N . LEU A 1 105 ? -2.713 5.799 5.485 1.00 77.31 105 LEU A N 1
ATOM 810 C CA . LEU A 1 105 ? -1.320 5.443 5.215 1.00 77.31 105 LEU A CA 1
ATOM 811 C C . LEU A 1 105 ? -0.461 6.668 4.924 1.00 77.31 105 LEU A C 1
ATOM 813 O O . LEU A 1 105 ? 0.654 6.740 5.419 1.00 77.31 105 LEU A O 1
ATOM 817 N N . LYS A 1 106 ? -0.946 7.662 4.180 1.00 78.50 106 LYS A N 1
ATOM 818 C CA . LYS A 1 106 ? -0.184 8.890 3.913 1.00 78.50 106 LYS A CA 1
ATOM 819 C C . LYS A 1 106 ? 0.085 9.691 5.185 1.00 78.50 106 LYS A C 1
ATOM 821 O O . LYS A 1 106 ? 1.207 10.160 5.380 1.00 78.50 106 LYS A O 1
ATOM 826 N N . THR A 1 107 ? -0.909 9.804 6.060 1.00 75.06 107 THR A N 1
ATOM 827 C CA . THR A 1 107 ? -0.787 10.497 7.350 1.00 75.06 107 THR A CA 1
ATOM 828 C C . THR A 1 107 ? 0.170 9.761 8.289 1.00 75.06 107 THR A C 1
ATOM 830 O O . THR A 1 107 ? 0.999 10.380 8.956 1.00 75.06 107 THR A O 1
ATOM 833 N N . SER A 1 108 ? 0.113 8.429 8.302 1.00 66.81 108 SER A N 1
ATOM 834 C CA . SER A 1 108 ? 0.873 7.608 9.243 1.00 66.81 108 SER A CA 1
ATOM 835 C C . SER A 1 108 ? 2.238 7.125 8.721 1.00 66.81 108 SER A C 1
ATOM 837 O O . SER A 1 108 ? 3.139 6.918 9.527 1.00 66.81 108 SER A O 1
ATOM 839 N N . CYS A 1 109 ? 2.471 7.017 7.405 1.00 61.47 109 CYS A N 1
ATOM 840 C CA . CYS A 1 109 ? 3.730 6.546 6.786 1.00 61.47 109 CYS A CA 1
ATOM 841 C C . CYS A 1 109 ? 4.936 7.400 7.184 1.00 61.47 109 CYS A C 1
ATOM 843 O O . CYS A 1 109 ? 6.038 6.868 7.278 1.00 61.47 109 CYS A O 1
ATOM 845 N N . ILE A 1 110 ? 4.753 8.672 7.559 1.00 59.62 110 ILE A N 1
ATOM 846 C CA . ILE A 1 110 ? 5.818 9.497 8.164 1.00 59.62 110 ILE A CA 1
ATOM 847 C C . ILE A 1 110 ? 6.443 8.820 9.411 1.00 59.62 110 ILE A C 1
ATOM 849 O O . ILE A 1 110 ? 7.605 9.078 9.731 1.00 59.62 110 ILE A O 1
ATOM 853 N N . LEU A 1 111 ? 5.704 7.936 10.093 1.00 56.91 111 LEU A N 1
ATOM 854 C CA . LEU A 1 111 ? 6.113 7.202 11.298 1.00 56.91 111 LEU A CA 1
ATOM 855 C C . LEU A 1 111 ? 6.741 5.818 11.025 1.00 56.91 111 LEU A C 1
ATOM 857 O O . LEU A 1 111 ? 7.313 5.220 11.950 1.00 56.91 111 LEU A O 1
ATOM 861 N N . TYR A 1 112 ? 6.615 5.290 9.802 1.00 57.06 112 TYR A N 1
ATOM 862 C CA . TYR A 1 112 ? 6.977 3.903 9.454 1.00 57.06 112 TYR A CA 1
ATOM 863 C C . TYR A 1 112 ? 7.912 3.772 8.257 1.00 57.06 112 TYR A C 1
ATOM 865 O O . TYR A 1 112 ? 8.677 2.814 8.180 1.00 57.06 112 TYR A O 1
ATOM 873 N N . CYS A 1 113 ? 7.846 4.709 7.320 1.00 56.69 113 CYS A N 1
ATOM 874 C CA . CYS A 1 113 ? 8.666 4.712 6.127 1.00 56.69 113 CYS A CA 1
ATOM 875 C C . CYS A 1 113 ? 10.057 5.266 6.494 1.00 56.69 113 CYS A C 1
ATOM 877 O O . CYS A 1 113 ? 10.134 6.335 7.112 1.00 56.69 113 CYS A O 1
ATOM 879 N N . PRO A 1 114 ? 11.163 4.571 6.159 1.00 53.91 114 PRO A N 1
ATOM 880 C CA . PRO A 1 114 ? 12.506 5.050 6.464 1.00 53.91 114 PRO A CA 1
ATOM 881 C C . PRO A 1 114 ? 12.711 6.453 5.881 1.00 53.91 114 PRO A C 1
ATOM 883 O O . PRO A 1 114 ? 12.554 6.664 4.675 1.00 53.91 114 PRO A O 1
ATOM 886 N N . LYS A 1 115 ? 13.045 7.434 6.729 1.00 51.28 115 LYS A N 1
ATOM 887 C CA . LYS A 1 115 ? 13.456 8.755 6.242 1.00 51.28 115 LYS A CA 1
ATOM 888 C C . LYS A 1 115 ? 14.819 8.616 5.570 1.00 51.28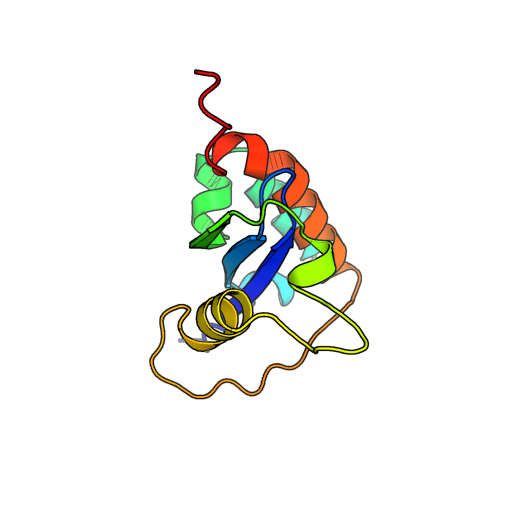 115 LYS A C 1
ATOM 890 O O . LYS A 1 115 ? 15.688 7.905 6.063 1.00 51.28 115 LYS A O 1
ATOM 895 N N . ARG A 1 116 ? 14.991 9.312 4.444 1.00 41.53 116 ARG A N 1
ATOM 896 C CA . ARG A 1 116 ? 16.273 9.476 3.750 1.00 41.53 116 ARG A CA 1
ATOM 897 C C . ARG A 1 116 ? 17.318 9.911 4.787 1.00 41.53 116 ARG A C 1
ATOM 899 O O . ARG A 1 116 ? 17.198 11.012 5.322 1.00 41.53 116 ARG A O 1
ATOM 906 N N . ASN A 1 117 ? 18.297 9.058 5.090 1.00 38.53 117 ASN A N 1
ATOM 907 C CA . ASN A 1 117 ? 19.485 9.485 5.823 1.00 38.53 117 ASN A CA 1
ATOM 908 C C . ASN A 1 117 ? 20.171 10.535 4.943 1.00 38.53 117 ASN A C 1
ATOM 910 O O . ASN A 1 117 ? 20.673 10.210 3.868 1.00 38.53 117 ASN A O 1
ATOM 914 N N . GLN A 1 118 ? 20.104 11.800 5.352 1.00 36.09 118 GLN A N 1
ATOM 915 C CA . GLN A 1 118 ? 20.924 12.854 4.769 1.00 36.09 118 GLN A CA 1
ATOM 916 C C . GLN A 1 118 ? 22.351 12.593 5.251 1.00 36.09 118 GLN A C 1
ATOM 918 O O . GLN A 1 118 ? 22.640 12.777 6.432 1.00 36.09 118 GLN A O 1
ATOM 923 N N . SER A 1 119 ? 23.175 12.052 4.351 1.00 34.38 119 SER A N 1
ATOM 924 C CA . SER A 1 119 ? 24.640 12.070 4.462 1.00 34.38 119 SER A CA 1
ATOM 925 C C . SER A 1 119 ? 25.140 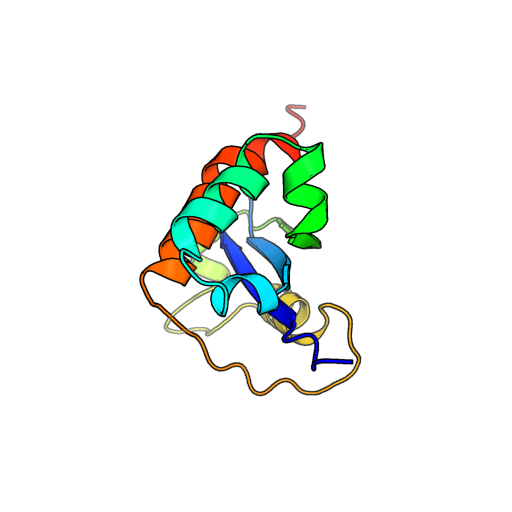13.257 3.657 1.00 34.38 119 SER A C 1
ATOM 927 O O . SER A 1 119 ? 24.573 13.452 2.556 1.00 34.38 119 SER A O 1
#

Secondary structure (DSSP, 8-state):
-----EEEEEEE-SSEEEEEEEEGGGGGSTTHHHHHHHHTTSHHHHHHHEEEEEEEE-S-HHHHEETTTEE-HHHHHHHHHSSSSS--------SHHHHHHHHHHHHHHTTTSPP----

Organism: NCBI:txid240449

Sequence (119 aa):
MGEIVAVKVLFETSSGFAIFCFDGGFLNEANAIETLWTHFVSKTTASLAVLPLGFEMFENKSDAINPISGIDERLTRMIRNGGLGRHFLITCQYDEAVLEVMWGLKTSCILYCPKRNQS

Foldseek 3Di:
DDDFPWDWDWAADPFFIWIKTFRCVLVPDDPSLVVLVVQLPDPVSVVVGIDTQDTDGDPDHCVQDDPPVHHDPVVVCSVQVRDDPDDDPDDDDDDPSSVSNNVSCVSRVVPVPDDPPDD

InterPro domains:
  IPR045056 Nucleolar protein Nop56/Nop58 [PTHR10894] (9-81)

pLDDT: mean 74.2, std 14.8, range [34.38, 89.38]

Radius of gyration: 14.97 Å; chains: 1; bounding box: 45×31×41 Å